Protein AF-T1GU78-F1 (afdb_monomer_lite)

Organism: Megaselia scalaris (NCBI:txid36166)

Radius of gyration: 25.19 Å; chains: 1; bounding box: 51×42×72 Å

Foldseek 3Di:
DDDDPPPDDDDDDDPDDPDDDDDDDDDDDDDDPDPDPPPPPDQAAADEAEAECAPVNVLCVVPVVDDPVRSLVVCVVVVHPPVVSVVVVVVRVVVVVVVVVVQVVSVYHYDYDYD

Secondary structure (DSSP, 8-state):
-------------------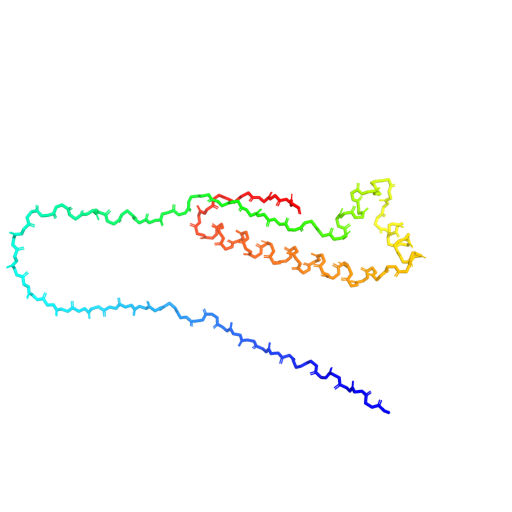--------------------------EEEEEEPPPHHHHHHHH-TTS-HHHHHHHHHHTT--HHHHHHHHHHHHHHHHHHHHHHHTTT-EEEEEE-

Sequence (115 aa):
MLLRRKLRFLSEAAFNGCKKYGTVAAASTVSSSHEQPSAKSFKLQKALIVTKLSRYEYEESRNRELNSQELEKKLRNRGTDYDGMLYLHNLHKKFEMRVIKSFQDVGCDVKVINR

pLDDT: mean 77.93, std 25.19, range [33.16, 98.38]

Structure (mmCIF, N/CA/C/O backbone):
data_AF-T1GU78-F1
#
_entry.id   AF-T1GU78-F1
#
loop_
_atom_site.group_PDB
_atom_site.id
_atom_site.type_symbol
_atom_site.label_atom_id
_atom_site.label_alt_id
_atom_site.label_comp_id
_atom_site.label_asym_id
_atom_site.label_entity_id
_atom_site.label_seq_id
_atom_site.pdbx_PDB_ins_code
_atom_site.Cartn_x
_atom_site.Cartn_y
_atom_site.Cartn_z
_atom_site.occupancy
_atom_site.B_iso_or_equiv
_atom_site.auth_seq_id
_atom_site.auth_comp_id
_atom_site.auth_asym_id
_atom_site.auth_atom_id
_atom_site.pdbx_PDB_model_num
ATOM 1 N N . MET A 1 1 ? 3.927 -28.683 -28.405 1.00 37.66 1 MET A N 1
ATOM 2 C CA . MET A 1 1 ? 4.282 -29.242 -27.084 1.00 37.66 1 MET A CA 1
ATOM 3 C C . MET A 1 1 ? 3.605 -28.419 -25.995 1.00 37.66 1 MET A C 1
ATOM 5 O O . MET A 1 1 ? 3.686 -27.202 -26.041 1.00 37.66 1 MET A O 1
ATOM 9 N N . LEU A 1 2 ? 2.849 -29.123 -25.142 1.00 43.62 2 LEU A N 1
ATOM 10 C CA . LEU A 1 2 ? 2.289 -28.806 -23.811 1.00 43.62 2 LEU A CA 1
ATOM 11 C C . LEU A 1 2 ? 2.753 -27.472 -23.170 1.00 43.62 2 LEU A C 1
ATOM 13 O O . LEU A 1 2 ? 3.934 -27.178 -23.185 1.00 43.62 2 LEU A O 1
ATOM 17 N N . LEU A 1 3 ? 1.933 -26.652 -22.502 1.00 42.47 3 LEU A N 1
ATOM 18 C CA . LEU A 1 3 ? 0.792 -26.980 -21.647 1.00 42.47 3 LEU A CA 1
ATOM 19 C C . LEU A 1 3 ? -0.093 -25.726 -21.454 1.00 42.47 3 LEU A C 1
ATOM 21 O O . LEU A 1 3 ? 0.341 -24.715 -20.905 1.00 42.47 3 LEU A O 1
ATOM 25 N N . ARG A 1 4 ? -1.362 -25.804 -21.869 1.00 46.56 4 ARG A N 1
ATOM 26 C CA . ARG A 1 4 ? -2.403 -24.805 -21.579 1.00 46.56 4 ARG A CA 1
ATOM 27 C C . ARG A 1 4 ? -2.761 -24.859 -20.087 1.00 46.56 4 ARG A C 1
ATOM 29 O O . ARG A 1 4 ? -3.452 -25.783 -19.663 1.00 46.56 4 ARG A O 1
ATOM 36 N N . ARG A 1 5 ? -2.353 -23.870 -19.284 1.00 47.28 5 ARG A N 1
ATOM 37 C CA . ARG A 1 5 ? -2.886 -23.689 -17.922 1.00 47.28 5 ARG A CA 1
ATOM 38 C C . ARG A 1 5 ? -4.153 -22.841 -17.960 1.00 47.28 5 ARG A C 1
ATOM 40 O O . ARG A 1 5 ? -4.139 -21.619 -17.928 1.00 47.28 5 ARG A O 1
ATOM 47 N N . LYS A 1 6 ? -5.261 -23.569 -18.036 1.00 39.59 6 LYS A N 1
ATOM 48 C CA . LYS A 1 6 ? -6.634 -23.133 -17.793 1.00 39.59 6 LYS A CA 1
ATOM 49 C C . LYS A 1 6 ? -6.759 -22.741 -16.312 1.00 39.59 6 LYS A C 1
ATOM 51 O O . LYS A 1 6 ? -6.990 -23.616 -15.480 1.00 39.59 6 LYS A O 1
ATOM 56 N N . LEU A 1 7 ? -6.577 -21.464 -15.961 1.00 38.38 7 LEU A N 1
ATOM 57 C CA . LEU A 1 7 ? -7.040 -20.972 -14.660 1.00 38.38 7 LEU A CA 1
ATOM 58 C C . LEU A 1 7 ? -8.550 -20.767 -14.756 1.00 38.38 7 LEU A C 1
ATOM 60 O O . LEU A 1 7 ? -9.045 -19.862 -15.423 1.00 38.38 7 LEU A O 1
ATOM 64 N N . ARG A 1 8 ? -9.271 -21.693 -14.127 1.00 40.19 8 ARG A N 1
ATOM 65 C CA . ARG A 1 8 ? -10.706 -21.597 -13.905 1.00 40.19 8 ARG A CA 1
ATOM 66 C C . ARG A 1 8 ? -10.960 -20.429 -12.959 1.00 40.19 8 ARG A C 1
ATOM 68 O O . ARG A 1 8 ? -10.458 -20.424 -11.839 1.00 40.19 8 ARG A O 1
ATOM 75 N N . PHE A 1 9 ? -11.758 -19.483 -13.435 1.00 35.56 9 PHE A N 1
ATOM 76 C CA . PHE A 1 9 ? -12.599 -18.645 -12.596 1.00 35.56 9 PHE A CA 1
ATOM 77 C C . PHE A 1 9 ? -13.370 -19.552 -11.633 1.00 35.56 9 PHE A C 1
ATOM 79 O O . PHE A 1 9 ? -14.101 -20.439 -12.076 1.00 35.56 9 PHE A O 1
ATOM 86 N N . LEU A 1 10 ? -13.182 -19.349 -10.333 1.00 36.88 10 LEU A N 1
ATOM 87 C CA . LEU A 1 10 ? -14.133 -19.803 -9.331 1.00 36.88 10 LEU A CA 1
ATOM 88 C C . LEU A 1 10 ? -14.910 -18.573 -8.881 1.00 36.88 10 LEU A C 1
ATOM 90 O O . LEU A 1 10 ? -14.339 -17.612 -8.363 1.00 36.88 10 LEU A O 1
ATOM 94 N N . SER A 1 11 ? -16.198 -18.611 -9.205 1.00 34.97 11 SER A N 1
ATOM 95 C CA . SER A 1 11 ? -17.219 -17.684 -8.763 1.00 34.97 11 SER A CA 1
ATOM 96 C C . SER A 1 11 ? -17.505 -17.855 -7.271 1.00 34.97 11 SER A C 1
ATOM 98 O O . SER A 1 11 ? -17.243 -18.900 -6.680 1.00 34.97 11 SER A O 1
ATOM 100 N N . GLU A 1 12 ? -18.040 -16.775 -6.703 1.00 45.34 12 GLU A N 1
ATOM 101 C CA . GLU A 1 12 ? -19.049 -16.748 -5.641 1.00 45.34 12 GLU A CA 1
ATOM 102 C C . GLU A 1 12 ? -18.911 -17.767 -4.504 1.00 45.34 12 GLU A C 1
ATOM 104 O O . GLU A 1 12 ? -19.464 -18.863 -4.529 1.00 45.34 12 GLU A O 1
ATOM 109 N N . ALA A 1 13 ? -18.309 -17.311 -3.408 1.00 35.28 13 ALA A N 1
ATOM 110 C CA . ALA A 1 13 ? -18.718 -17.751 -2.083 1.00 35.28 13 ALA A CA 1
ATOM 111 C C . ALA A 1 13 ? -19.406 -16.571 -1.391 1.00 35.28 13 ALA A C 1
ATOM 113 O O . ALA A 1 13 ? -18.762 -15.678 -0.839 1.00 35.28 13 ALA A O 1
ATOM 114 N N . ALA A 1 14 ? -20.736 -16.562 -1.473 1.00 37.03 14 ALA A N 1
ATOM 115 C CA . ALA A 1 14 ? -21.593 -15.767 -0.614 1.00 37.03 14 ALA A CA 1
ATOM 116 C C . ALA A 1 14 ? -21.292 -16.126 0.848 1.00 37.03 14 ALA A C 1
ATOM 118 O O . ALA A 1 14 ? -21.453 -17.274 1.264 1.00 37.03 14 ALA A O 1
ATOM 119 N N . PHE A 1 15 ? -20.860 -15.146 1.637 1.00 35.06 15 PHE A N 1
ATOM 120 C CA . PHE A 1 15 ? -20.710 -15.284 3.082 1.00 35.06 15 PHE A CA 1
ATOM 121 C C . PHE A 1 15 ? -22.099 -15.176 3.734 1.00 35.06 15 PHE A C 1
ATOM 123 O O . PHE A 1 15 ? -22.443 -14.180 4.362 1.00 35.06 15 PHE A O 1
ATOM 130 N N . ASN A 1 16 ? -22.930 -16.196 3.516 1.00 42.31 16 ASN A N 1
ATOM 131 C CA . ASN A 1 16 ? -24.204 -16.386 4.200 1.00 42.31 16 ASN A CA 1
ATOM 132 C C . ASN A 1 16 ? -24.005 -17.391 5.333 1.00 42.31 16 ASN A C 1
ATOM 134 O O . ASN A 1 16 ? -23.649 -18.542 5.090 1.00 42.31 16 ASN A O 1
ATOM 138 N N . GLY A 1 17 ? -24.273 -16.972 6.569 1.00 33.16 17 GLY A N 1
ATOM 139 C CA . GLY A 1 17 ? -24.342 -17.906 7.690 1.00 33.16 17 GLY A CA 1
ATOM 140 C C . GLY A 1 17 ? -24.087 -17.293 9.057 1.00 33.16 17 GLY A C 1
ATOM 141 O O . GLY A 1 17 ? -23.221 -17.767 9.786 1.00 33.16 17 GLY A O 1
ATOM 142 N N . CYS A 1 18 ? -24.860 -16.275 9.443 1.00 36.81 18 CYS A N 1
ATOM 143 C CA . CYS A 1 18 ? -25.044 -15.965 10.859 1.00 36.81 18 CYS A CA 1
ATOM 144 C C . CYS A 1 18 ? -25.774 -17.160 11.499 1.00 36.81 18 CYS A C 1
ATOM 146 O O . CYS A 1 18 ? -26.986 -17.317 11.342 1.00 36.81 18 CYS A O 1
ATOM 148 N N . LYS A 1 19 ? -25.032 -18.061 12.154 1.00 37.94 19 LYS A N 1
ATOM 149 C CA . LYS A 1 19 ? -25.628 -19.180 12.887 1.00 37.94 19 LYS A CA 1
ATOM 150 C C . LYS A 1 19 ? -26.299 -18.640 14.147 1.00 37.94 19 LYS A C 1
ATOM 152 O O . LYS A 1 19 ? -25.634 -18.330 15.132 1.00 37.94 19 LYS A O 1
ATOM 157 N N . LYS A 1 20 ? -27.629 -18.539 14.104 1.00 46.62 20 LYS A N 1
ATOM 158 C CA . LYS A 1 20 ? -28.467 -18.428 15.297 1.00 46.62 20 LYS A CA 1
ATOM 159 C C . LYS A 1 20 ? -28.408 -19.761 16.039 1.00 46.62 20 LYS A C 1
ATOM 161 O O . LYS A 1 20 ? -28.908 -20.758 15.529 1.00 46.62 20 LYS A O 1
ATOM 166 N N . TYR A 1 21 ? -27.824 -19.777 17.229 1.00 36.03 21 TYR A N 1
ATOM 167 C CA . TYR A 1 21 ? -28.026 -20.871 18.173 1.00 36.03 21 TYR A CA 1
ATOM 168 C C . TYR A 1 21 ? -29.024 -20.394 19.222 1.00 36.03 21 TYR A C 1
ATOM 170 O O . TYR A 1 21 ? -28.723 -19.519 20.029 1.00 36.03 21 TYR A O 1
ATOM 178 N N . GLY A 1 22 ? -30.241 -20.926 19.131 1.00 38.38 22 GLY A N 1
ATOM 179 C CA . GLY A 1 22 ? -31.286 -20.774 20.129 1.00 38.38 22 GLY A CA 1
ATOM 180 C C . GLY A 1 22 ? -31.523 -22.090 20.868 1.00 38.38 22 GLY A C 1
ATOM 181 O O . GLY A 1 22 ? -31.530 -23.152 20.254 1.00 38.38 22 GLY A O 1
ATOM 182 N N . THR A 1 23 ? -31.757 -21.933 22.171 1.00 36.47 23 THR A N 1
ATOM 183 C CA . THR A 1 23 ? -32.581 -22.755 23.072 1.00 36.47 23 THR A CA 1
ATOM 184 C C . THR A 1 23 ? -32.093 -24.159 23.456 1.00 36.47 23 THR A C 1
ATOM 186 O O . THR A 1 23 ? -32.283 -25.129 22.732 1.00 36.47 23 THR A O 1
ATOM 189 N N . VAL A 1 24 ? -31.634 -24.282 24.707 1.00 39.12 24 VAL A N 1
ATOM 190 C CA . VAL A 1 24 ? -31.802 -25.497 25.519 1.00 39.12 24 VAL A CA 1
ATOM 191 C C . VAL A 1 24 ? -32.538 -25.116 26.804 1.00 39.12 24 VAL A C 1
ATOM 193 O O . VAL A 1 24 ? -32.079 -24.274 27.571 1.00 39.12 24 VAL A O 1
ATOM 196 N N . ALA A 1 25 ? -33.721 -25.696 26.999 1.00 44.78 25 ALA A N 1
ATOM 197 C CA . ALA A 1 25 ? -34.447 -25.653 28.257 1.00 44.78 25 ALA A CA 1
ATOM 198 C C . ALA A 1 25 ? -33.927 -26.781 29.156 1.00 44.78 25 ALA A C 1
ATOM 200 O O . ALA A 1 25 ? -33.941 -27.940 28.750 1.00 44.78 25 ALA A O 1
ATOM 201 N N . ALA A 1 26 ? -33.499 -26.447 30.371 1.00 38.06 26 ALA A N 1
ATOM 202 C CA . ALA A 1 26 ? -33.382 -27.393 31.474 1.00 38.06 26 ALA A CA 1
ATOM 203 C C . ALA A 1 26 ? -33.509 -26.619 32.791 1.00 38.06 26 ALA A C 1
ATOM 205 O O . ALA A 1 26 ? -32.663 -25.794 33.133 1.00 38.06 26 ALA A O 1
ATOM 206 N N . ALA A 1 27 ? -34.608 -26.860 33.501 1.00 46.12 27 ALA A N 1
ATOM 207 C CA . ALA A 1 27 ? -34.803 -26.411 34.868 1.00 46.12 27 ALA A CA 1
ATOM 208 C C . ALA A 1 27 ? -33.853 -27.176 35.800 1.00 46.12 27 ALA A C 1
ATOM 210 O O . ALA A 1 27 ? -33.781 -28.401 35.735 1.00 46.12 27 ALA A O 1
ATOM 211 N N . SER A 1 28 ? -33.154 -26.462 36.680 1.00 45.06 28 SER A N 1
ATOM 212 C CA . SER A 1 28 ? -32.538 -26.999 37.898 1.00 45.06 28 SER A CA 1
ATOM 213 C C . SER A 1 28 ? -32.254 -25.839 38.848 1.00 45.06 28 SER A C 1
ATOM 215 O O . SER A 1 28 ? -31.359 -25.029 38.624 1.00 45.06 28 SER A O 1
ATOM 217 N N . THR A 1 29 ? -33.065 -25.750 39.898 1.00 53.19 29 THR A N 1
ATOM 218 C CA . THR A 1 29 ? -32.884 -24.839 41.027 1.00 53.19 29 THR A CA 1
ATOM 219 C C . THR A 1 29 ? -31.739 -25.358 41.889 1.00 53.19 29 THR A C 1
ATOM 221 O O . THR A 1 29 ? -31.917 -26.323 42.627 1.00 53.19 29 THR A O 1
ATOM 224 N N . VAL A 1 30 ? -30.573 -24.716 41.817 1.00 47.09 30 VAL A N 1
ATOM 225 C CA . VAL A 1 30 ? -29.531 -24.823 42.846 1.00 47.09 30 VAL A CA 1
ATOM 226 C C . VAL A 1 30 ? -29.014 -23.419 43.128 1.00 47.09 30 VAL A C 1
ATOM 228 O O . VAL A 1 30 ? -28.294 -22.827 42.327 1.00 47.09 30 VAL A O 1
ATOM 231 N N . SER A 1 31 ? -29.419 -22.881 44.276 1.00 54.53 31 SER A N 1
ATOM 232 C CA . SER A 1 31 ? -28.889 -21.645 44.841 1.00 54.53 31 SER A CA 1
ATOM 233 C C . SER A 1 31 ? -27.443 -21.878 45.277 1.00 54.53 31 SER A C 1
ATOM 235 O O . SER A 1 31 ? -27.192 -22.340 46.387 1.00 54.53 31 SER A O 1
ATOM 237 N N . SER A 1 32 ? -26.487 -21.570 44.403 1.00 43.97 32 SER A N 1
ATOM 238 C CA . SER A 1 32 ? -25.106 -21.313 44.801 1.00 43.97 32 SER A CA 1
ATOM 239 C C . SER A 1 32 ? -24.775 -19.870 44.435 1.00 43.97 32 SER A C 1
ATOM 241 O O . SER A 1 32 ? -24.877 -19.448 43.283 1.00 43.97 32 SER A O 1
ATOM 243 N N . SER A 1 33 ? -24.433 -19.074 45.444 1.00 46.09 33 SER A N 1
ATOM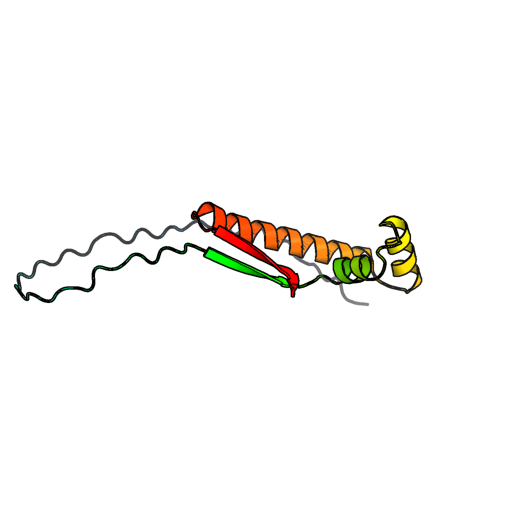 244 C CA . SER A 1 33 ? -23.902 -17.721 45.295 1.00 46.09 33 SER A CA 1
ATOM 245 C C . SER A 1 33 ? -22.469 -17.806 44.771 1.00 46.09 33 SER A C 1
ATOM 247 O O . SER A 1 33 ? -21.507 -17.525 45.478 1.00 46.09 33 SER A O 1
ATOM 249 N N . HIS A 1 34 ? -22.336 -18.278 43.535 1.00 49.78 34 HIS A N 1
ATOM 250 C CA . HIS A 1 34 ? -21.115 -18.208 42.760 1.00 49.78 34 HIS A CA 1
ATOM 251 C C . HIS A 1 34 ? -21.251 -16.972 41.882 1.00 49.78 34 HIS A C 1
ATOM 253 O O . HIS A 1 34 ? -22.044 -16.959 40.939 1.00 49.78 34 HIS A O 1
ATOM 259 N N . GLU A 1 35 ? -20.522 -15.914 42.228 1.00 56.31 35 GLU A N 1
ATOM 260 C CA . GLU A 1 35 ? -20.405 -14.713 41.409 1.00 56.31 35 GLU A CA 1
ATOM 261 C C . GLU A 1 35 ? -19.805 -15.144 40.063 1.00 56.31 35 GLU A C 1
ATOM 263 O O . GLU A 1 35 ? -18.605 -15.381 39.919 1.00 56.31 35 GLU A O 1
ATOM 268 N N . GLN A 1 36 ? -20.685 -15.397 39.093 1.00 58.59 36 GLN A N 1
ATOM 269 C CA . GLN A 1 36 ? -20.301 -15.719 37.730 1.00 58.59 36 GLN A CA 1
ATOM 270 C C . GLN A 1 36 ? -19.515 -14.513 37.220 1.00 58.59 36 GLN A C 1
ATOM 272 O O . GLN A 1 36 ? -20.030 -13.395 37.328 1.00 58.59 36 GLN A O 1
ATOM 277 N N . PRO A 1 37 ? -18.296 -14.682 36.676 1.00 57.62 37 PRO A N 1
ATOM 278 C CA . PRO A 1 37 ? -17.600 -13.567 36.068 1.00 57.62 37 PRO A CA 1
ATOM 279 C C . PRO A 1 37 ? -18.513 -13.073 34.954 1.00 57.62 37 PRO A C 1
ATOM 281 O O . PRO A 1 37 ? -18.705 -13.770 33.957 1.00 57.62 37 PRO A O 1
ATOM 284 N N . SER A 1 38 ? -19.140 -11.908 35.164 1.00 60.03 38 SER A N 1
ATOM 285 C CA . SER A 1 38 ? -20.014 -11.281 34.179 1.00 60.03 38 SER A CA 1
ATOM 286 C C . SER A 1 38 ? -19.248 -11.331 32.872 1.00 60.03 38 SER A C 1
ATOM 288 O O . SER A 1 38 ? -18.126 -10.813 32.832 1.00 60.03 38 SER A O 1
ATOM 290 N N . ALA A 1 39 ? -19.773 -12.026 31.865 1.00 65.56 39 ALA A N 1
ATOM 291 C CA . ALA A 1 39 ? -19.094 -12.197 30.596 1.00 65.56 39 ALA A CA 1
ATOM 292 C C . ALA A 1 39 ? -18.881 -10.800 30.007 1.00 65.56 39 ALA A C 1
ATOM 294 O O . ALA A 1 39 ? -19.763 -10.245 29.355 1.00 65.56 39 ALA A O 1
ATOM 295 N N . LYS A 1 40 ? -17.738 -10.178 30.319 1.00 67.12 40 LYS A N 1
ATOM 296 C CA . LYS A 1 40 ? -17.350 -8.886 29.776 1.00 67.12 40 LYS A CA 1
ATOM 297 C C . LYS A 1 40 ? -17.236 -9.148 28.289 1.00 67.12 40 LYS A C 1
ATOM 299 O O . LYS A 1 40 ? -16.288 -9.794 27.849 1.00 67.12 40 LYS A O 1
ATOM 304 N N . SER A 1 41 ? -18.253 -8.730 27.538 1.00 76.62 41 SER A N 1
ATOM 305 C CA . SER A 1 41 ? -18.275 -8.861 26.088 1.00 76.62 41 SER A CA 1
ATOM 306 C C . SER A 1 41 ? -16.971 -8.262 25.576 1.00 76.62 41 SER A C 1
ATOM 308 O O . SER A 1 41 ? -16.715 -7.079 25.824 1.00 76.62 41 SER A O 1
ATOM 310 N N . PHE A 1 42 ? -16.122 -9.065 24.939 1.00 79.88 42 PHE A N 1
ATOM 311 C CA . PHE A 1 42 ? -14.891 -8.567 24.345 1.00 79.88 42 PHE A CA 1
ATOM 312 C C . PHE A 1 42 ? -15.265 -7.510 23.301 1.00 79.88 42 PHE A C 1
ATOM 314 O O . PHE A 1 42 ? -15.873 -7.824 22.279 1.00 79.88 42 PHE A O 1
ATOM 321 N N . LYS A 1 43 ? -14.956 -6.243 23.591 1.00 86.06 43 LYS A N 1
ATOM 322 C CA . LYS A 1 43 ? -15.175 -5.120 22.678 1.00 86.06 43 LYS A CA 1
ATOM 323 C C . LYS A 1 43 ? -13.829 -4.727 22.094 1.00 86.06 43 LYS A C 1
ATOM 325 O O . LYS A 1 43 ? -12.983 -4.179 22.799 1.00 86.06 43 LYS A O 1
ATOM 330 N N . LEU A 1 44 ? -13.628 -5.022 20.815 1.00 88.94 44 LEU A N 1
ATOM 331 C CA . LEU A 1 44 ? -12.426 -4.617 20.102 1.00 88.94 44 LEU A CA 1
ATOM 332 C C . LEU A 1 44 ? -12.467 -3.103 19.861 1.00 88.94 44 LEU A C 1
ATOM 334 O O . LEU A 1 44 ? -13.186 -2.629 18.992 1.00 88.94 44 LEU A O 1
ATOM 338 N N . GLN A 1 45 ? -11.702 -2.345 20.646 1.00 94.38 45 GLN A N 1
ATOM 339 C CA . GLN A 1 45 ? -11.701 -0.880 20.562 1.00 94.38 45 GLN A CA 1
ATOM 340 C C . GLN A 1 45 ? -10.727 -0.344 19.514 1.00 94.38 45 GLN A C 1
ATOM 342 O O . GLN A 1 45 ? -11.031 0.634 18.843 1.00 94.38 45 GLN A O 1
ATOM 347 N N . LYS A 1 46 ? -9.549 -0.964 19.380 1.00 96.31 46 LYS A N 1
ATOM 348 C CA . LYS A 1 46 ? -8.463 -0.468 18.526 1.00 96.31 46 LYS A CA 1
ATOM 349 C C . LYS A 1 46 ? -7.791 -1.609 17.777 1.00 96.31 46 LYS A C 1
ATOM 351 O O . LYS A 1 46 ? -7.572 -2.673 18.356 1.00 96.31 46 LYS A O 1
ATOM 356 N N . ALA A 1 47 ? -7.413 -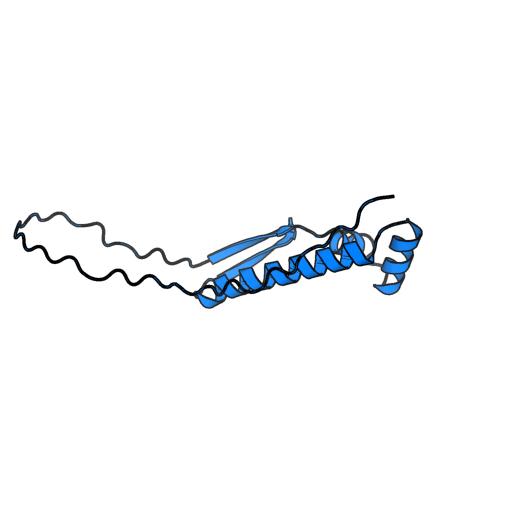1.359 16.529 1.00 95.88 47 ALA A N 1
ATOM 357 C CA . ALA A 1 47 ? -6.682 -2.295 15.689 1.00 95.88 47 ALA A CA 1
ATOM 358 C C . ALA A 1 47 ? -5.489 -1.599 15.024 1.00 95.88 47 ALA A C 1
ATOM 360 O O . ALA A 1 47 ? -5.618 -0.522 14.442 1.00 95.88 47 ALA A O 1
ATOM 361 N N . LEU A 1 48 ? -4.319 -2.233 15.097 1.00 97.12 48 LEU A N 1
ATOM 362 C CA . LEU A 1 48 ? -3.141 -1.847 14.327 1.00 97.12 48 LEU A CA 1
ATOM 363 C C . LEU A 1 48 ? -2.966 -2.850 13.189 1.00 97.12 48 LEU A C 1
ATOM 365 O O . LEU A 1 48 ? -2.698 -4.026 13.428 1.00 97.12 48 LEU A O 1
ATOM 369 N N . ILE A 1 49 ? -3.112 -2.382 11.958 1.00 96.19 49 ILE A N 1
ATOM 370 C CA . ILE A 1 49 ? -2.893 -3.180 10.760 1.00 96.19 49 ILE A CA 1
ATOM 371 C C . ILE A 1 49 ? -1.466 -2.927 10.293 1.00 96.19 49 ILE A C 1
ATOM 373 O O . ILE A 1 49 ? -1.092 -1.799 9.977 1.00 96.19 49 ILE A O 1
ATOM 377 N N . VAL A 1 50 ? -0.671 -3.992 10.251 1.00 96.50 50 VAL A N 1
ATOM 378 C CA . VAL A 1 50 ? 0.694 -3.952 9.728 1.00 96.50 50 VAL A CA 1
ATOM 379 C C . VAL A 1 50 ? 0.671 -4.462 8.296 1.00 96.50 50 VAL A C 1
ATOM 381 O O . VAL A 1 50 ? 0.378 -5.631 8.043 1.00 96.50 50 VAL A O 1
ATOM 384 N N . THR A 1 51 ? 0.952 -3.572 7.359 1.00 95.50 51 THR A N 1
ATOM 385 C CA . THR A 1 51 ? 0.904 -3.817 5.921 1.00 95.50 51 THR A CA 1
ATOM 386 C C . THR A 1 51 ? 2.306 -4.005 5.379 1.00 95.50 51 THR A C 1
ATOM 388 O O . THR A 1 51 ? 3.276 -3.415 5.851 1.00 95.50 51 THR A O 1
ATOM 391 N N . LYS A 1 52 ? 2.427 -4.871 4.377 1.00 93.06 52 LYS A N 1
ATOM 392 C CA . LYS A 1 52 ? 3.700 -5.104 3.704 1.00 93.06 52 LYS A CA 1
ATOM 393 C C . LYS A 1 52 ? 4.006 -3.928 2.783 1.00 93.06 52 LYS A C 1
ATOM 395 O O . LYS A 1 52 ? 3.189 -3.636 1.909 1.00 93.06 52 LYS A O 1
ATOM 400 N N . LEU A 1 53 ? 5.198 -3.342 2.905 1.00 95.31 53 LEU A N 1
ATOM 401 C CA . LEU A 1 53 ? 5.696 -2.403 1.902 1.00 95.31 53 LEU A CA 1
ATOM 402 C C . LEU A 1 53 ? 5.822 -3.110 0.542 1.00 95.31 53 LEU A C 1
ATOM 404 O O . LEU A 1 53 ? 6.557 -4.093 0.388 1.00 95.31 53 LEU A O 1
ATOM 408 N N . SER A 1 54 ? 5.077 -2.642 -0.458 1.00 96.19 54 SER A N 1
ATOM 409 C CA . SER A 1 54 ? 5.126 -3.229 -1.797 1.00 96.19 54 SER A CA 1
ATOM 410 C C . SER A 1 54 ? 6.414 -2.848 -2.533 1.00 96.19 54 SER A C 1
ATOM 412 O O . SER A 1 54 ? 7.032 -1.820 -2.258 1.00 96.19 54 SER A O 1
ATOM 414 N N . ARG A 1 55 ? 6.821 -3.660 -3.522 1.00 97.12 55 ARG A N 1
ATOM 415 C CA . ARG A 1 55 ? 7.991 -3.324 -4.352 1.00 97.12 55 ARG A CA 1
ATOM 416 C C . ARG A 1 55 ? 7.795 -2.001 -5.099 1.00 97.12 55 ARG A C 1
ATOM 418 O O . ARG A 1 55 ? 8.761 -1.264 -5.237 1.00 97.12 55 ARG A O 1
ATOM 425 N N . TYR A 1 56 ? 6.565 -1.706 -5.519 1.00 97.19 56 TYR A N 1
ATOM 426 C CA . TYR A 1 56 ? 6.209 -0.448 -6.170 1.00 97.19 56 TYR A CA 1
ATOM 427 C C . TYR A 1 56 ? 6.444 0.754 -5.241 1.00 97.19 56 TYR A C 1
ATOM 429 O O . TYR A 1 56 ? 7.239 1.623 -5.578 1.00 97.19 56 TYR A O 1
ATOM 437 N N . GLU A 1 57 ? 5.878 0.738 -4.026 1.00 95.88 57 GLU A N 1
ATOM 438 C CA . GLU A 1 57 ? 6.096 1.802 -3.025 1.00 95.88 57 GLU A CA 1
ATOM 439 C C . GLU A 1 57 ? 7.575 1.937 -2.641 1.00 95.88 57 GLU A C 1
ATOM 441 O O . GLU A 1 57 ? 8.073 3.040 -2.419 1.00 95.88 57 GLU A O 1
ATOM 446 N N . TYR A 1 58 ? 8.302 0.816 -2.561 1.00 96.75 58 TYR A N 1
ATOM 447 C CA . TYR A 1 58 ? 9.739 0.845 -2.306 1.00 96.75 58 TYR A CA 1
ATOM 448 C C . TYR A 1 58 ? 10.484 1.592 -3.420 1.00 96.75 58 TYR A C 1
ATOM 450 O O . TYR A 1 58 ? 11.291 2.471 -3.122 1.00 96.75 58 TYR A O 1
ATOM 458 N N . GLU A 1 59 ? 10.211 1.283 -4.688 1.00 97.56 59 GLU A N 1
ATOM 459 C CA . GLU A 1 59 ? 10.845 1.958 -5.826 1.00 97.56 59 GLU A CA 1
ATOM 460 C C . GLU A 1 59 ? 10.439 3.438 -5.899 1.00 97.56 59 GLU A C 1
ATOM 462 O O . GLU A 1 59 ? 11.318 4.276 -6.076 1.00 97.56 59 GLU A O 1
ATOM 467 N N . GLU A 1 60 ? 9.175 3.796 -5.658 1.00 96.44 60 GLU A N 1
ATOM 468 C CA . GLU A 1 60 ? 8.763 5.206 -5.529 1.00 96.44 60 GLU A CA 1
ATOM 469 C C . GLU A 1 60 ? 9.546 5.920 -4.417 1.00 96.44 60 GLU A C 1
ATOM 471 O O . GLU A 1 60 ? 10.111 6.992 -4.625 1.00 96.44 60 GLU A O 1
ATOM 476 N N . SER A 1 61 ? 9.673 5.298 -3.238 1.00 95.50 61 SER A N 1
ATOM 477 C CA . SER A 1 61 ? 10.366 5.905 -2.094 1.00 95.50 61 SER A CA 1
ATOM 478 C C . SER A 1 61 ? 11.862 6.144 -2.329 1.00 95.50 61 SER A C 1
ATOM 480 O O . SER A 1 61 ? 12.441 7.028 -1.693 1.00 95.50 61 SER A O 1
ATOM 482 N N . ARG A 1 62 ? 12.482 5.349 -3.213 1.00 96.56 62 ARG A N 1
ATOM 483 C CA . ARG A 1 62 ? 13.903 5.420 -3.584 1.00 96.56 62 ARG A CA 1
ATOM 484 C C . ARG A 1 62 ? 14.182 6.390 -4.726 1.00 96.56 62 ARG A C 1
ATOM 486 O O . ARG A 1 62 ? 15.345 6.729 -4.912 1.00 96.56 62 ARG A O 1
ATOM 493 N N . ASN A 1 63 ? 13.153 6.794 -5.465 1.00 96.50 63 ASN A N 1
ATOM 494 C CA . ASN A 1 63 ? 13.252 7.643 -6.646 1.00 96.50 63 ASN A CA 1
ATOM 495 C C . ASN A 1 63 ? 12.239 8.794 -6.536 1.00 96.50 63 ASN A C 1
ATOM 497 O O . ASN A 1 63 ? 11.407 8.981 -7.420 1.00 96.50 63 ASN A O 1
ATOM 501 N N . ARG A 1 64 ? 12.270 9.532 -5.417 1.00 95.00 64 ARG A N 1
ATOM 502 C CA . ARG A 1 64 ? 11.300 10.609 -5.118 1.00 95.00 64 ARG A CA 1
ATOM 503 C C . ARG A 1 64 ? 11.389 11.781 -6.092 1.00 95.00 64 ARG A C 1
ATOM 505 O O . ARG A 1 64 ? 10.473 12.590 -6.162 1.00 95.00 64 ARG A O 1
ATOM 512 N N . GLU A 1 65 ? 12.512 11.887 -6.786 1.00 96.81 65 GLU A N 1
ATOM 513 C CA . GLU A 1 65 ? 12.783 12.860 -7.833 1.00 96.81 65 GLU A CA 1
ATOM 514 C C . GLU A 1 65 ? 12.098 12.529 -9.164 1.00 96.81 65 GLU A C 1
ATOM 516 O O . GLU A 1 65 ? 11.977 13.414 -10.005 1.00 96.81 65 GLU A O 1
ATOM 521 N N . LEU A 1 66 ? 11.661 11.280 -9.362 1.00 96.75 66 LEU A N 1
ATOM 522 C CA . LEU A 1 66 ? 11.026 10.834 -10.598 1.00 96.75 66 LEU A CA 1
ATOM 523 C C . LEU A 1 66 ? 9.507 10.896 -10.482 1.00 96.75 66 LEU A C 1
ATOM 525 O O . LEU A 1 66 ? 8.926 10.524 -9.460 1.00 96.75 66 LEU A O 1
ATOM 529 N N . ASN A 1 67 ? 8.850 11.284 -11.571 1.00 95.50 67 ASN A N 1
ATOM 530 C CA . ASN A 1 67 ? 7.411 11.074 -11.688 1.00 95.50 67 ASN A CA 1
ATOM 531 C C . ASN A 1 67 ? 7.085 9.600 -12.017 1.00 95.50 67 ASN A C 1
ATOM 533 O O . ASN A 1 67 ? 7.967 8.787 -12.306 1.00 95.50 67 ASN A O 1
ATOM 537 N N . SER A 1 68 ? 5.801 9.238 -11.993 1.00 93.56 68 SER A N 1
ATOM 538 C CA . SER A 1 68 ? 5.352 7.855 -12.211 1.00 93.56 68 SER A CA 1
ATOM 539 C C . SER A 1 68 ? 5.741 7.285 -13.581 1.00 93.56 68 SER A C 1
ATOM 541 O O . SER A 1 68 ? 6.128 6.119 -13.665 1.00 93.56 68 SER A O 1
ATOM 543 N N . GLN A 1 69 ? 5.698 8.096 -14.643 1.00 96.94 69 GLN A N 1
ATOM 544 C CA . GLN A 1 69 ? 6.053 7.669 -16.002 1.00 96.94 69 GLN A CA 1
ATOM 545 C C . GLN A 1 69 ? 7.564 7.459 -16.157 1.00 96.94 69 GLN A C 1
ATOM 547 O O . GLN A 1 69 ? 8.014 6.501 -16.788 1.00 96.94 69 GLN A O 1
ATOM 552 N N . GLU A 1 70 ? 8.368 8.337 -15.561 1.00 97.81 70 GLU A N 1
ATOM 553 C CA . GLU A 1 70 ? 9.827 8.211 -15.544 1.00 97.81 70 GLU A CA 1
ATOM 554 C C . GLU A 1 70 ? 10.273 6.992 -14.740 1.00 97.81 70 GLU A C 1
ATOM 556 O O . GLU A 1 70 ? 11.156 6.245 -15.175 1.00 97.81 70 GLU A O 1
ATOM 561 N N . LEU A 1 71 ? 9.631 6.760 -13.593 1.00 97.69 71 LEU A N 1
ATOM 562 C CA . LEU A 1 71 ? 9.863 5.583 -12.773 1.00 97.69 71 LEU A CA 1
ATOM 563 C C . LEU A 1 71 ? 9.514 4.306 -13.541 1.00 97.69 71 LEU A C 1
ATOM 565 O O . LEU A 1 71 ? 10.323 3.380 -13.576 1.00 97.69 71 LEU A O 1
ATOM 569 N N . GLU A 1 72 ? 8.360 4.265 -14.207 1.00 97.88 72 GLU A N 1
ATOM 570 C CA . GLU A 1 72 ? 7.971 3.146 -15.067 1.00 97.88 72 GLU A CA 1
ATOM 571 C C . GLU A 1 72 ? 9.037 2.867 -16.132 1.00 97.88 72 GLU A C 1
ATOM 573 O O . GLU A 1 72 ? 9.542 1.743 -16.228 1.00 97.88 72 GLU A O 1
ATOM 578 N N . LYS A 1 73 ? 9.441 3.894 -16.890 1.00 98.12 73 LYS A N 1
ATOM 579 C CA . LYS A 1 73 ? 10.468 3.765 -17.931 1.00 98.12 73 LYS A CA 1
ATOM 580 C C . LYS A 1 73 ? 11.781 3.236 -17.353 1.00 98.12 73 LYS A C 1
ATOM 582 O O . LYS A 1 73 ? 12.367 2.308 -17.908 1.00 98.12 73 LYS A O 1
ATOM 587 N N . LYS A 1 74 ? 12.233 3.775 -16.216 1.00 97.88 74 LYS A N 1
ATOM 588 C CA . LYS A 1 74 ? 13.448 3.324 -15.519 1.00 97.88 74 LYS A CA 1
ATOM 589 C C . LYS A 1 74 ? 13.358 1.854 -15.106 1.00 97.88 74 LYS A C 1
ATOM 591 O O . LYS A 1 74 ? 14.306 1.098 -15.321 1.00 97.88 74 LYS A O 1
ATOM 596 N N . LEU A 1 75 ? 12.231 1.438 -14.530 1.00 97.88 75 LEU A N 1
ATOM 597 C CA . LEU A 1 75 ? 12.020 0.066 -14.070 1.00 97.88 75 LEU A CA 1
ATOM 598 C C . LEU A 1 75 ? 11.974 -0.922 -15.239 1.00 97.88 75 LEU A C 1
ATOM 600 O O . LEU A 1 75 ? 12.639 -1.962 -15.173 1.00 97.88 75 LEU A O 1
ATOM 604 N N . ARG A 1 76 ? 11.265 -0.575 -16.318 1.00 98.19 76 ARG A N 1
ATOM 605 C CA . ARG A 1 76 ? 11.194 -1.387 -17.541 1.00 98.19 76 ARG A CA 1
ATOM 606 C C . ARG A 1 76 ? 12.551 -1.502 -18.232 1.00 98.19 76 ARG A C 1
ATOM 608 O O . ARG A 1 76 ? 12.938 -2.605 -18.600 1.00 98.19 76 ARG A O 1
ATOM 615 N N . ASN A 1 77 ? 13.320 -0.414 -18.316 1.00 98.06 77 ASN A N 1
ATOM 616 C CA . ASN A 1 77 ? 14.674 -0.431 -18.887 1.00 98.06 77 ASN A CA 1
ATOM 617 C C . ASN A 1 77 ? 15.629 -1.375 -18.134 1.00 98.06 77 ASN A C 1
ATOM 619 O O . ASN A 1 77 ? 16.532 -1.945 -18.737 1.00 98.06 77 ASN A O 1
ATOM 623 N N . ARG A 1 78 ? 15.421 -1.580 -16.825 1.00 96.69 78 ARG A N 1
ATOM 624 C CA . ARG A 1 78 ? 16.173 -2.546 -15.999 1.00 96.69 78 ARG A CA 1
ATOM 625 C C . ARG A 1 78 ? 15.681 -3.997 -16.164 1.00 96.69 78 ARG A C 1
ATOM 627 O O . ARG A 1 78 ? 16.210 -4.893 -15.517 1.00 96.69 78 ARG A O 1
ATOM 634 N N . GLY A 1 79 ? 14.649 -4.236 -16.974 1.00 97.44 79 GLY A N 1
ATOM 635 C CA . GLY A 1 79 ? 14.023 -5.552 -17.145 1.00 97.44 79 GLY A CA 1
ATOM 636 C C . GLY A 1 79 ? 13.033 -5.918 -16.038 1.00 97.44 79 GLY A C 1
ATOM 637 O O . GLY A 1 79 ? 12.744 -7.093 -15.829 1.00 97.44 79 GLY A O 1
ATOM 638 N N . THR A 1 80 ? 12.524 -4.934 -15.294 1.00 97.31 80 THR A N 1
ATOM 639 C CA . THR A 1 80 ? 11.506 -5.188 -14.268 1.00 97.31 80 THR A CA 1
ATOM 640 C C . THR A 1 80 ? 10.133 -5.344 -14.924 1.00 97.31 80 THR A C 1
ATOM 642 O O . THR A 1 80 ? 9.737 -4.489 -15.716 1.00 97.31 80 THR A O 1
ATOM 645 N N . ASP A 1 81 ? 9.377 -6.380 -14.549 1.00 97.75 81 ASP A N 1
ATOM 646 C CA . ASP A 1 81 ? 7.950 -6.491 -14.881 1.00 97.75 81 ASP A CA 1
ATOM 647 C C . ASP A 1 81 ? 7.147 -5.449 -14.084 1.00 97.75 81 ASP A C 1
ATOM 649 O O . ASP A 1 81 ? 6.733 -5.674 -12.942 1.00 97.75 81 ASP A O 1
ATOM 653 N N . TYR A 1 82 ? 7.006 -4.262 -14.673 1.00 97.94 82 TYR A N 1
ATOM 654 C CA . TYR A 1 82 ? 6.295 -3.142 -14.067 1.00 97.94 82 TYR A CA 1
ATOM 655 C C . TYR A 1 82 ? 4.800 -3.435 -13.911 1.00 97.94 82 TYR A C 1
ATOM 657 O O . TYR A 1 82 ? 4.234 -3.155 -12.856 1.00 97.94 82 TYR A O 1
ATOM 665 N N . ASP A 1 83 ? 4.173 -4.048 -14.917 1.00 98.00 83 ASP A N 1
ATOM 666 C CA . ASP A 1 83 ? 2.733 -4.313 -14.917 1.00 98.00 83 ASP A CA 1
ATOM 667 C C . ASP A 1 83 ? 2.360 -5.313 -13.821 1.00 98.00 83 ASP A C 1
ATOM 669 O O . ASP A 1 83 ? 1.440 -5.069 -13.036 1.00 98.00 83 ASP A O 1
ATOM 673 N N . GLY A 1 84 ? 3.121 -6.406 -13.702 1.00 98.06 84 GLY A N 1
ATOM 674 C CA . GLY A 1 84 ? 2.950 -7.375 -12.623 1.00 98.06 84 GLY A CA 1
ATOM 675 C C . GLY A 1 84 ? 3.186 -6.757 -11.243 1.00 98.06 84 GLY A C 1
ATOM 676 O O . GLY A 1 84 ? 2.415 -6.996 -10.308 1.00 98.06 84 GLY A O 1
ATOM 677 N N . MET A 1 85 ? 4.210 -5.907 -11.107 1.00 97.56 85 MET A N 1
ATOM 678 C CA . MET A 1 85 ? 4.492 -5.199 -9.857 1.00 97.56 85 MET A CA 1
ATOM 679 C C . MET A 1 85 ? 3.345 -4.267 -9.450 1.00 97.56 85 MET A C 1
ATOM 681 O O . MET A 1 85 ? 2.901 -4.307 -8.297 1.00 97.56 85 MET A O 1
ATOM 685 N N . LEU A 1 86 ? 2.859 -3.448 -10.384 1.00 97.75 86 LEU A N 1
ATOM 686 C CA . LEU A 1 86 ? 1.774 -2.500 -10.155 1.00 97.75 86 LEU A CA 1
ATOM 687 C C . LEU A 1 86 ? 0.458 -3.231 -9.860 1.00 97.75 86 LEU A C 1
ATOM 689 O O . LEU A 1 86 ? -0.282 -2.851 -8.951 1.00 97.75 86 LEU A O 1
ATOM 693 N N . TYR A 1 87 ? 0.185 -4.331 -10.565 1.00 98.38 87 TYR A N 1
ATOM 694 C CA . TYR A 1 87 ? -0.958 -5.195 -10.284 1.00 98.38 87 TYR A CA 1
ATOM 695 C C . TYR A 1 87 ? -0.932 -5.727 -8.844 1.00 98.38 87 TYR A C 1
ATOM 697 O O . TYR A 1 87 ? -1.925 -5.601 -8.123 1.00 98.38 87 TYR A O 1
ATOM 705 N N . LEU A 1 88 ? 0.202 -6.278 -8.398 1.00 97.62 88 LEU A N 1
ATOM 706 C CA . LEU A 1 88 ? 0.350 -6.799 -7.036 1.00 97.62 88 LEU A CA 1
ATOM 707 C C . LEU A 1 88 ? 0.229 -5.696 -5.980 1.00 97.62 88 LEU A C 1
ATOM 709 O O . LEU A 1 88 ? -0.400 -5.913 -4.944 1.00 97.62 88 LEU A O 1
ATOM 713 N N . HIS A 1 89 ? 0.784 -4.510 -6.241 1.00 97.50 89 HIS A N 1
ATOM 714 C CA . HIS A 1 89 ? 0.597 -3.342 -5.380 1.00 97.50 89 HIS A CA 1
ATOM 715 C C . HIS A 1 89 ? -0.893 -3.011 -5.212 1.00 97.50 89 HIS A C 1
ATOM 717 O O . HIS A 1 89 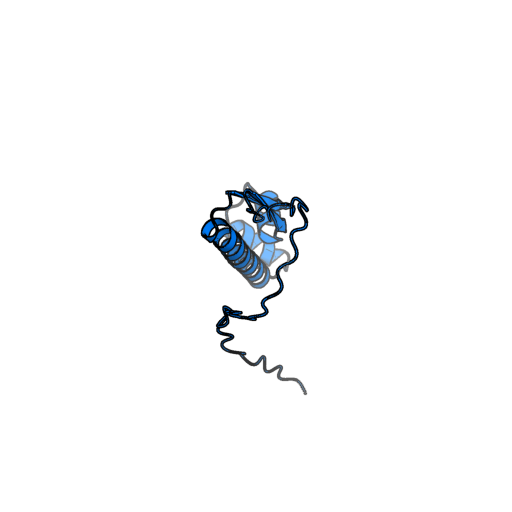? -1.408 -2.978 -4.092 1.00 97.50 89 HIS A O 1
ATOM 723 N N . ASN A 1 90 ? -1.612 -2.872 -6.326 1.00 97.69 90 ASN A N 1
ATOM 724 C CA . ASN A 1 90 ? -3.040 -2.565 -6.327 1.00 97.69 90 ASN A CA 1
ATOM 725 C C . ASN A 1 90 ? -3.871 -3.652 -5.635 1.00 97.69 90 ASN A C 1
ATOM 727 O O . ASN A 1 90 ? -4.825 -3.348 -4.916 1.00 97.69 90 ASN A O 1
ATOM 731 N N . LEU A 1 91 ? -3.518 -4.924 -5.827 1.00 97.75 91 LEU A N 1
ATOM 732 C CA . LEU A 1 91 ? -4.169 -6.045 -5.156 1.00 97.75 91 LEU A CA 1
ATOM 733 C C . LEU A 1 91 ? -4.009 -5.951 -3.633 1.00 97.75 91 LEU A C 1
ATOM 735 O O . LEU A 1 91 ? -4.998 -6.091 -2.908 1.00 97.75 91 LEU A O 1
ATOM 739 N N . HIS A 1 92 ? -2.793 -5.673 -3.152 1.00 96.44 92 HIS A N 1
ATOM 740 C CA . HIS A 1 92 ? -2.524 -5.509 -1.724 1.00 96.44 92 HIS A CA 1
ATOM 741 C C . HIS A 1 92 ? -3.265 -4.309 -1.136 1.00 96.44 92 HIS A C 1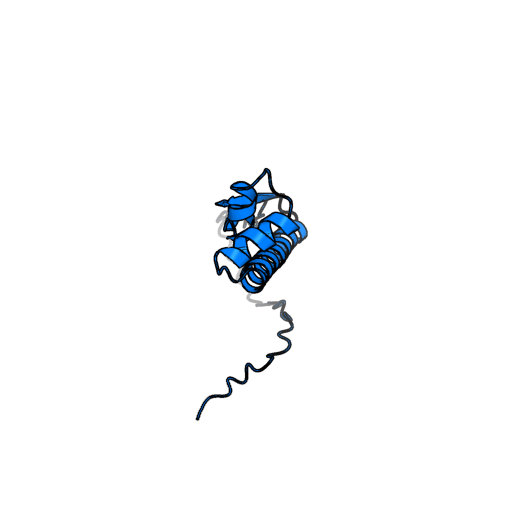
ATOM 743 O O . HIS A 1 92 ? -3.915 -4.469 -0.106 1.00 96.44 92 HIS A O 1
ATOM 749 N N . LYS A 1 93 ? -3.273 -3.153 -1.812 1.00 96.81 93 LYS A N 1
ATOM 750 C CA . LYS A 1 93 ? -4.020 -1.974 -1.345 1.00 96.81 93 LYS A CA 1
ATOM 751 C C . LYS A 1 93 ? -5.523 -2.208 -1.299 1.00 96.81 93 LYS A C 1
ATOM 753 O O . LYS A 1 93 ? -6.180 -1.848 -0.326 1.00 96.81 93 LYS A O 1
ATOM 758 N N . LYS A 1 94 ? -6.082 -2.907 -2.289 1.00 97.81 94 LYS A N 1
ATOM 759 C CA . LYS A 1 94 ? -7.495 -3.317 -2.259 1.00 97.81 94 LYS A CA 1
ATOM 760 C C . LYS A 1 94 ? -7.804 -4.253 -1.095 1.00 97.81 94 LYS A C 1
ATOM 762 O O . LYS A 1 94 ? -8.876 -4.143 -0.510 1.00 97.81 94 LYS A O 1
ATOM 767 N N . PHE A 1 95 ? -6.915 -5.193 -0.783 1.00 96.81 95 PHE A N 1
ATOM 768 C CA . PHE A 1 95 ? -7.091 -6.084 0.363 1.00 96.81 95 PHE A CA 1
ATOM 769 C C . PHE A 1 95 ? -6.992 -5.323 1.692 1.00 96.81 95 PHE A C 1
ATOM 771 O O . PHE A 1 95 ? -7.889 -5.449 2.520 1.00 96.81 95 PHE A O 1
ATOM 778 N N . GLU A 1 96 ? -5.967 -4.486 1.849 1.00 97.06 96 GLU A N 1
ATOM 779 C CA . GLU A 1 96 ? -5.755 -3.601 2.999 1.00 97.06 96 GLU A CA 1
ATOM 780 C C . GLU A 1 96 ? -7.007 -2.761 3.295 1.00 97.06 96 GLU A C 1
ATOM 782 O O . GLU A 1 96 ? -7.535 -2.819 4.405 1.00 97.06 96 GLU A O 1
ATOM 787 N N . MET A 1 97 ? -7.563 -2.086 2.283 1.00 97.69 97 MET A N 1
ATOM 788 C CA . MET A 1 97 ? -8.798 -1.305 2.423 1.00 97.69 97 MET A CA 1
ATOM 789 C C . MET A 1 97 ? -9.990 -2.141 2.898 1.00 97.69 97 MET A C 1
ATOM 791 O O . MET A 1 97 ? -10.766 -1.679 3.732 1.00 97.69 97 MET A O 1
ATOM 795 N N . ARG A 1 98 ? -10.149 -3.375 2.396 1.00 98.12 98 ARG A N 1
ATOM 796 C CA . ARG A 1 98 ? -11.237 -4.259 2.850 1.00 98.12 98 ARG A CA 1
ATOM 797 C C . ARG A 1 98 ? -11.080 -4.628 4.319 1.00 98.12 98 ARG A C 1
ATOM 799 O O . ARG A 1 98 ? -12.069 -4.635 5.037 1.00 98.12 98 ARG A O 1
ATOM 806 N N . VAL A 1 99 ? -9.858 -4.911 4.766 1.00 97.38 99 VAL A N 1
ATOM 807 C CA . VAL A 1 99 ? -9.588 -5.237 6.172 1.00 97.38 99 VAL A CA 1
ATOM 808 C C . VAL A 1 99 ? -9.860 -4.029 7.069 1.00 97.38 99 VAL A C 1
ATOM 810 O O . VAL A 1 99 ? -10.554 -4.178 8.071 1.00 97.38 99 VAL A O 1
ATOM 813 N N . ILE A 1 100 ? -9.382 -2.838 6.689 1.00 97.69 100 ILE A N 1
ATOM 814 C CA . ILE A 1 100 ? -9.650 -1.583 7.414 1.00 97.69 100 ILE A CA 1
ATOM 815 C C . ILE A 1 100 ? -11.156 -1.376 7.574 1.00 97.69 100 ILE A C 1
ATOM 817 O O . ILE A 1 100 ? -11.630 -1.169 8.690 1.00 97.69 100 ILE A O 1
ATOM 821 N N . LYS A 1 101 ? -11.903 -1.493 6.471 1.00 97.94 101 LYS A N 1
ATOM 822 C CA . LYS A 1 101 ? -13.352 -1.306 6.472 1.00 97.94 101 LYS A CA 1
ATOM 823 C C . LYS A 1 101 ? -14.052 -2.292 7.407 1.00 97.94 101 LYS A C 1
ATOM 825 O O . LYS A 1 101 ? -14.851 -1.867 8.227 1.00 97.94 101 LYS A O 1
ATOM 830 N N . SER A 1 102 ? -13.688 -3.574 7.370 1.00 96.88 102 SER A N 1
ATOM 831 C CA . SER A 1 102 ? -14.269 -4.584 8.265 1.00 96.88 102 SER A CA 1
ATOM 832 C C . SER A 1 102 ? -14.089 -4.257 9.753 1.00 96.88 102 SER A C 1
ATOM 834 O O . SER A 1 102 ? -14.971 -4.556 10.552 1.00 96.88 102 SER A O 1
ATOM 836 N N . PHE A 1 103 ? -12.962 -3.650 10.144 1.00 96.50 103 PHE A N 1
ATOM 837 C CA . PHE A 1 103 ? -12.748 -3.206 11.526 1.00 96.50 103 PHE A CA 1
ATOM 838 C C . PHE A 1 103 ? -13.532 -1.928 11.854 1.00 96.50 103 PHE A C 1
ATOM 840 O O . PHE A 1 103 ? -14.109 -1.817 12.935 1.00 96.50 103 PHE A O 1
ATOM 847 N N . GLN A 1 104 ? -13.593 -0.976 10.927 1.00 95.50 104 GLN A N 1
ATOM 848 C CA . GLN A 1 104 ? -14.365 0.255 11.111 1.00 95.50 104 GLN A CA 1
ATOM 849 C C . GLN A 1 104 ? -15.871 -0.020 11.216 1.00 95.50 104 GLN A C 1
ATOM 851 O O . GLN A 1 104 ? -16.534 0.565 12.069 1.00 95.50 104 GLN A O 1
ATOM 856 N N . ASP A 1 105 ? -16.394 -0.963 10.428 1.00 95.69 105 ASP A N 1
ATOM 857 C CA . ASP A 1 105 ? -17.810 -1.354 10.420 1.00 95.69 105 ASP A CA 1
ATOM 858 C C . ASP A 1 105 ? -18.272 -1.932 11.777 1.00 95.69 105 ASP A C 1
ATOM 860 O O . ASP A 1 105 ? -19.455 -1.870 12.107 1.00 95.69 105 ASP A O 1
ATOM 864 N N . VAL A 1 106 ? -17.349 -2.451 12.601 1.00 93.12 106 VAL A N 1
ATOM 865 C CA . VAL A 1 106 ? -17.629 -2.920 13.975 1.00 93.12 106 VAL A CA 1
ATOM 866 C C . VAL A 1 106 ? -17.305 -1.879 15.058 1.00 93.12 106 VAL A C 1
ATOM 868 O O . VAL A 1 106 ? -17.346 -2.196 16.247 1.00 93.12 106 VAL A O 1
ATOM 871 N N . GLY A 1 107 ? -16.998 -0.638 14.666 1.00 94.19 107 GLY A N 1
ATOM 872 C CA . GLY A 1 107 ? -16.724 0.480 15.574 1.00 94.19 107 GLY A CA 1
ATOM 873 C C . GLY A 1 107 ? -15.308 0.500 16.156 1.00 94.19 107 GLY A C 1
ATOM 874 O O . GLY A 1 107 ? -15.108 1.032 17.247 1.00 94.19 107 GLY A O 1
ATOM 875 N N . CYS A 1 108 ? -14.335 -0.104 15.470 1.00 95.88 108 CYS A N 1
ATOM 876 C CA . CYS A 1 108 ? -12.941 -0.136 15.903 1.00 95.88 108 CYS A CA 1
ATOM 877 C C . CYS A 1 108 ? -12.133 1.037 15.322 1.00 95.88 108 CYS A C 1
ATOM 879 O O . CYS A 1 108 ? -12.196 1.307 14.120 1.00 95.88 108 CYS A O 1
ATOM 881 N N . ASP A 1 109 ? -11.298 1.674 16.146 1.00 96.56 109 ASP A N 1
ATOM 882 C CA . ASP A 1 109 ? -10.316 2.657 15.683 1.00 96.56 109 ASP A CA 1
ATOM 883 C C . ASP A 1 109 ? -9.126 1.947 15.033 1.00 96.56 109 ASP A C 1
ATOM 885 O O . ASP A 1 109 ? -8.361 1.230 15.689 1.00 96.56 109 ASP A O 1
ATOM 889 N N . VAL A 1 110 ? -8.930 2.177 13.737 1.00 97.56 110 VAL A N 1
ATOM 890 C CA . VAL A 1 110 ? -7.894 1.500 12.953 1.00 97.56 110 VAL A CA 1
ATOM 891 C C . VAL A 1 110 ? -6.714 2.428 12.682 1.00 97.56 110 VAL A C 1
ATOM 893 O O . VAL A 1 110 ? -6.886 3.548 12.206 1.00 97.56 110 VAL A O 1
ATOM 896 N N . LYS A 1 111 ? -5.496 1.934 12.917 1.00 97.25 111 LYS A N 1
ATOM 897 C CA . LYS A 1 111 ? -4.247 2.535 12.428 1.00 97.25 111 LYS A CA 1
ATOM 898 C C . LYS A 1 111 ? -3.546 1.571 11.487 1.00 97.25 111 LYS A C 1
ATOM 900 O O . LYS A 1 111 ? -3.527 0.371 11.744 1.00 97.25 111 LYS A O 1
ATOM 905 N N . VAL A 1 112 ? -2.943 2.098 10.428 1.00 96.44 112 VAL A N 1
ATOM 906 C CA . VAL A 1 112 ? -2.225 1.309 9.421 1.00 96.44 112 VAL A CA 1
ATOM 907 C C . VAL A 1 112 ? -0.767 1.736 9.414 1.00 96.44 112 VAL A C 1
ATOM 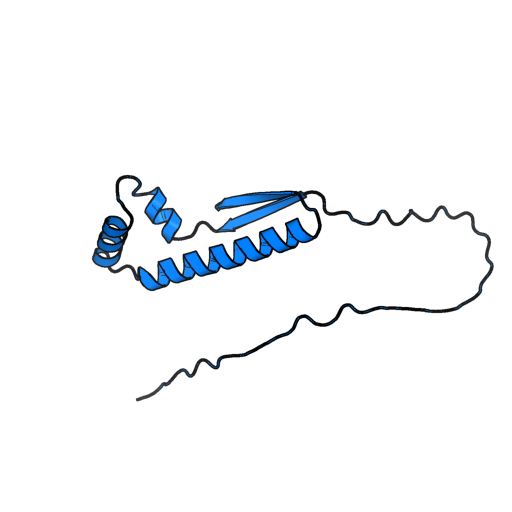909 O O . VAL A 1 112 ? -0.479 2.932 9.410 1.00 96.44 112 VAL A O 1
ATOM 912 N N . ILE A 1 113 ? 0.145 0.768 9.432 1.00 95.69 113 ILE A N 1
ATOM 913 C CA . ILE A 1 113 ? 1.585 1.011 9.334 1.00 95.69 113 ILE A CA 1
ATOM 914 C C . ILE A 1 113 ? 2.212 0.075 8.305 1.00 95.69 113 ILE A C 1
ATOM 916 O O . ILE A 1 113 ? 1.937 -1.121 8.311 1.00 95.69 113 ILE A O 1
ATOM 920 N N . ASN A 1 114 ? 3.098 0.609 7.466 1.00 92.56 114 ASN A N 1
ATOM 921 C CA . ASN A 1 114 ? 3.909 -0.201 6.560 1.00 92.56 114 ASN A CA 1
ATOM 922 C C . ASN A 1 114 ? 5.149 -0.737 7.302 1.00 92.56 114 ASN A C 1
ATOM 924 O O . ASN A 1 114 ? 5.824 0.029 7.994 1.00 92.56 114 ASN A O 1
ATOM 928 N N . ARG A 1 115 ? 5.453 -2.029 7.133 1.00 85.38 115 ARG A N 1
ATOM 929 C CA . ARG A 1 115 ? 6.687 -2.695 7.585 1.00 85.38 115 ARG A CA 1
ATOM 930 C C . ARG A 1 115 ? 7.473 -3.260 6.404 1.00 85.38 115 ARG A C 1
ATOM 932 O O . ARG A 1 115 ? 6.837 -3.712 5.420 1.00 85.38 115 ARG A O 1
#